Protein AF-A0A0P0XDL2-F1 (afdb_monomer)

pLDDT: mean 81.69, std 14.86, range [25.28, 95.31]

Secondary structure (DSSP, 8-state):
--HHHHHHHHHHHHHHHHH-TTSHHHHHHHHHHHHHHHHS-HHHHHHHHHHHEEEETTEEEEPPSSTTSHHHHHHHHHHTS-TTPPPPHHHHHHHHHHHHSSPPPHHHHHHHHHHHHHHHHTSPPP-

Structure (mmCIF, N/CA/C/O backbone):
data_AF-A0A0P0XDL2-F1
#
_entry.id   AF-A0A0P0XDL2-F1
#
loop_
_atom_site.group_PDB
_atom_site.id
_atom_site.type_symbol
_atom_site.label_atom_id
_atom_site.label_alt_id
_atom_site.label_comp_id
_atom_site.label_asym_id
_atom_site.label_entity_id
_atom_site.label_seq_id
_atom_site.pdbx_PDB_ins_code
_atom_site.Cartn_x
_atom_site.Cartn_y
_atom_site.Cartn_z
_atom_site.occupancy
_atom_site.B_iso_or_equiv
_atom_site.auth_seq_id
_atom_site.auth_comp_id
_atom_site.auth_asym_id
_atom_site.auth_atom_id
_atom_site.pdbx_PDB_model_num
ATOM 1 N N . CYS A 1 1 ? -1.847 5.800 -2.691 1.00 78.38 1 CYS A N 1
ATOM 2 C CA . CYS A 1 1 ? -1.581 6.481 -3.983 1.00 78.38 1 CYS A CA 1
ATOM 3 C C . CYS A 1 1 ? -2.073 5.630 -5.148 1.00 78.38 1 CYS A C 1
ATOM 5 O O . CYS A 1 1 ? -2.010 4.409 -5.040 1.00 78.38 1 CYS A O 1
ATOM 7 N N . SER A 1 2 ? -2.531 6.235 -6.250 1.00 88.94 2 SER A N 1
ATOM 8 C CA . SER A 1 2 ? -2.834 5.495 -7.487 1.00 88.94 2 SER A CA 1
ATOM 9 C C . SER A 1 2 ? -1.559 4.951 -8.140 1.00 88.94 2 SER A C 1
ATOM 11 O O . SER A 1 2 ? -0.455 5.430 -7.865 1.00 88.94 2 SER A O 1
ATOM 13 N N . ILE A 1 3 ? -1.690 3.968 -9.033 1.00 90.00 3 ILE A N 1
ATOM 14 C CA . ILE A 1 3 ? -0.531 3.393 -9.735 1.00 90.00 3 ILE A CA 1
ATOM 15 C C . ILE A 1 3 ? 0.173 4.414 -10.638 1.00 90.00 3 ILE A C 1
ATOM 17 O O . ILE A 1 3 ? 1.397 4.403 -10.746 1.00 90.00 3 ILE A O 1
ATOM 21 N N . GLN A 1 4 ? -0.574 5.339 -11.245 1.00 91.94 4 GLN A N 1
ATOM 22 C CA . GLN A 1 4 ? -0.006 6.400 -12.076 1.00 91.94 4 GLN A CA 1
ATOM 23 C C . GLN A 1 4 ? 0.800 7.386 -11.227 1.00 91.94 4 GLN A C 1
ATOM 25 O O . GLN A 1 4 ? 1.904 7.765 -11.624 1.00 91.94 4 GLN A O 1
ATOM 30 N N . ALA A 1 5 ? 0.286 7.752 -10.046 1.00 91.69 5 ALA A N 1
ATOM 31 C CA . ALA A 1 5 ? 1.013 8.584 -9.093 1.00 91.69 5 ALA A CA 1
ATOM 32 C C . ALA A 1 5 ? 2.298 7.885 -8.633 1.00 91.69 5 ALA A C 1
ATOM 34 O O . ALA A 1 5 ? 3.367 8.472 -8.726 1.00 91.69 5 ALA A O 1
ATOM 35 N N . ILE A 1 6 ? 2.228 6.598 -8.279 1.00 90.19 6 ILE A N 1
ATOM 36 C CA . ILE A 1 6 ? 3.413 5.808 -7.909 1.00 90.19 6 ILE A CA 1
ATOM 37 C C . ILE A 1 6 ? 4.445 5.794 -9.042 1.00 90.19 6 ILE A C 1
ATOM 39 O O . ILE A 1 6 ? 5.628 6.013 -8.800 1.00 90.19 6 ILE A O 1
ATOM 43 N N . ARG A 1 7 ? 4.016 5.589 -10.294 1.00 93.31 7 ARG A N 1
ATOM 44 C CA . ARG A 1 7 ? 4.924 5.606 -11.450 1.00 93.31 7 ARG A CA 1
ATOM 45 C C . ARG A 1 7 ? 5.596 6.966 -11.633 1.00 93.31 7 ARG A C 1
ATOM 47 O O . ARG A 1 7 ? 6.779 7.022 -11.957 1.00 93.31 7 ARG A O 1
ATOM 54 N N . ARG A 1 8 ? 4.859 8.062 -11.443 1.00 94.06 8 ARG A N 1
ATOM 55 C CA . ARG A 1 8 ? 5.411 9.423 -11.481 1.00 94.06 8 ARG A CA 1
ATOM 56 C C . ARG A 1 8 ? 6.423 9.633 -10.355 1.00 94.06 8 ARG A C 1
ATOM 58 O O . ARG A 1 8 ? 7.523 10.108 -10.622 1.00 94.06 8 ARG A O 1
ATOM 65 N N . ASP A 1 9 ? 6.075 9.243 -9.138 1.00 92.88 9 ASP A N 1
ATOM 66 C CA . ASP A 1 9 ? 6.915 9.438 -7.959 1.00 92.88 9 ASP A CA 1
ATOM 67 C C . ASP A 1 9 ? 8.209 8.604 -8.066 1.00 92.88 9 ASP A C 1
ATOM 69 O O . ASP A 1 9 ? 9.282 9.088 -7.718 1.00 92.88 9 ASP A O 1
ATOM 73 N N . LEU A 1 10 ? 8.158 7.404 -8.663 1.00 92.94 10 LEU A N 1
ATOM 74 C CA . LEU A 1 10 ? 9.350 6.609 -8.997 1.00 92.94 10 LEU A CA 1
ATOM 75 C C . LEU A 1 10 ? 10.293 7.336 -9.967 1.00 92.94 10 LEU A C 1
ATOM 77 O O . LEU A 1 10 ? 11.507 7.292 -9.781 1.00 92.94 10 LEU A O 1
ATOM 81 N N . ARG A 1 11 ? 9.768 8.049 -10.973 1.00 95.31 11 ARG A N 1
ATOM 82 C CA . ARG A 1 11 ? 10.607 8.857 -11.883 1.00 95.31 11 ARG A CA 1
ATOM 83 C C . ARG A 1 11 ? 11.260 10.027 -11.163 1.00 95.31 11 ARG A C 1
ATOM 85 O O . ARG A 1 11 ? 12.430 10.312 -11.392 1.00 95.31 11 ARG A O 1
ATOM 92 N N . GLN A 1 12 ? 10.515 10.686 -10.280 1.00 94.88 12 GLN A N 1
ATOM 93 C CA . GLN A 1 12 ? 11.051 11.776 -9.466 1.00 94.88 12 GLN A CA 1
ATOM 94 C C . GLN A 1 12 ? 12.134 11.272 -8.506 1.00 94.88 12 GLN A C 1
ATOM 96 O O . GLN A 1 12 ? 13.177 11.908 -8.378 1.00 94.88 12 GLN A O 1
ATOM 101 N N . LEU A 1 13 ? 11.931 10.104 -7.889 1.00 92.44 13 LEU A N 1
ATOM 102 C CA . LEU A 1 13 ? 12.934 9.432 -7.062 1.00 92.44 13 LEU A CA 1
ATOM 103 C C . LEU A 1 13 ? 14.188 9.084 -7.866 1.00 92.44 13 LEU A C 1
ATOM 105 O O . LEU A 1 13 ? 15.290 9.375 -7.414 1.00 92.44 13 LEU A O 1
ATOM 109 N N . ALA A 1 14 ? 14.030 8.532 -9.071 1.00 92.38 14 ALA A N 1
ATOM 110 C CA . ALA A 1 14 ? 15.153 8.225 -9.950 1.00 92.38 14 ALA A CA 1
ATOM 111 C C . ALA A 1 14 ? 15.997 9.470 -10.265 1.00 92.38 14 ALA A C 1
ATOM 113 O O . ALA A 1 14 ? 17.218 9.440 -10.096 1.00 92.38 14 ALA A O 1
ATOM 114 N N . ALA A 1 15 ? 15.344 10.573 -10.649 1.00 93.44 15 ALA A N 1
ATOM 115 C CA . ALA A 1 15 ? 16.007 11.845 -10.929 1.00 93.44 15 ALA A CA 1
ATOM 116 C C . ALA A 1 15 ? 16.698 12.419 -9.684 1.00 93.44 15 ALA A C 1
ATOM 118 O O . ALA A 1 15 ? 17.855 12.834 -9.752 1.00 93.44 15 ALA A O 1
ATOM 119 N N . LYS A 1 16 ? 16.021 12.378 -8.528 1.00 92.12 16 LYS A N 1
ATOM 120 C CA . LYS A 1 16 ? 16.585 12.815 -7.248 1.00 92.12 16 LYS A CA 1
ATOM 121 C C . LYS A 1 16 ? 17.862 12.040 -6.919 1.00 92.12 16 LYS A C 1
ATOM 123 O O . LYS A 1 16 ? 18.889 12.660 -6.661 1.00 92.12 16 LYS A O 1
ATOM 128 N N . TYR A 1 17 ? 17.817 10.710 -6.977 1.00 90.19 17 TYR A N 1
ATOM 129 C CA . TYR A 1 17 ? 18.972 9.864 -6.671 1.00 90.19 17 TYR A CA 1
ATOM 130 C C . TYR A 1 17 ? 20.120 10.023 -7.673 1.00 90.19 17 TYR A C 1
ATOM 132 O O . TYR A 1 17 ? 21.271 9.971 -7.263 1.00 90.19 17 TYR A O 1
ATOM 140 N N . ALA A 1 18 ? 19.834 10.267 -8.955 1.00 88.44 18 ALA A N 1
ATOM 141 C CA . ALA A 1 18 ? 20.871 10.539 -9.956 1.00 88.44 18 ALA A CA 1
ATOM 142 C C . ALA A 1 18 ? 21.551 11.906 -9.756 1.00 88.44 18 ALA A C 1
ATOM 144 O O . ALA A 1 18 ? 22.724 12.074 -10.080 1.00 88.44 18 ALA A O 1
ATOM 145 N N . SER A 1 19 ? 20.813 12.897 -9.244 1.00 87.56 19 SER A N 1
ATOM 146 C CA . SER A 1 19 ? 21.343 14.247 -9.011 1.00 87.56 19 SER A CA 1
ATOM 147 C C . SER A 1 19 ? 22.231 14.350 -7.769 1.00 87.56 19 SER A C 1
ATOM 149 O O . SER A 1 19 ? 23.065 15.255 -7.676 1.00 87.56 19 SER A O 1
ATOM 151 N N . ASP A 1 20 ? 22.070 13.428 -6.819 1.00 83.12 20 ASP A N 1
ATOM 152 C CA . ASP A 1 20 ? 22.809 13.448 -5.567 1.00 83.12 20 ASP A CA 1
ATOM 153 C C . ASP A 1 20 ? 24.185 12.795 -5.737 1.00 83.12 20 ASP A C 1
ATOM 155 O O . ASP A 1 20 ? 24.365 11.579 -5.662 1.00 83.12 20 ASP A O 1
ATOM 159 N N . ARG A 1 21 ? 25.185 13.645 -5.984 1.00 71.06 21 ARG A N 1
ATOM 160 C CA . ARG A 1 21 ? 26.578 13.230 -6.200 1.00 71.06 21 ARG A CA 1
ATOM 161 C C . ARG A 1 21 ? 27.247 12.667 -4.941 1.00 71.06 21 ARG A C 1
ATOM 163 O O . ARG A 1 21 ? 28.357 12.151 -5.052 1.00 71.06 21 ARG A O 1
ATOM 170 N N . LYS A 1 22 ? 26.639 12.804 -3.755 1.00 73.94 22 LYS A N 1
ATOM 171 C CA . LYS A 1 22 ? 27.313 12.518 -2.479 1.00 73.94 22 LYS A CA 1
ATOM 172 C C . LYS A 1 22 ? 27.340 11.034 -2.110 1.00 73.94 22 LYS A C 1
ATOM 174 O O . LYS A 1 22 ? 28.279 10.618 -1.443 1.00 73.94 22 LYS A O 1
ATOM 179 N N . ASP A 1 23 ? 26.389 10.229 -2.584 1.00 65.94 23 ASP A N 1
ATOM 180 C CA . ASP A 1 23 ? 26.175 8.864 -2.061 1.00 65.94 23 ASP A CA 1
ATOM 181 C C . ASP A 1 23 ? 26.518 7.718 -3.047 1.00 65.94 23 ASP A C 1
ATOM 183 O O . ASP A 1 23 ? 26.070 6.573 -2.896 1.00 65.94 23 ASP A O 1
ATOM 187 N N . GLY A 1 24 ? 27.380 7.987 -4.031 1.00 79.25 24 GLY A N 1
ATOM 188 C CA . GLY A 1 24 ? 28.148 6.956 -4.737 1.00 79.25 24 GLY A CA 1
ATOM 189 C C . GLY A 1 24 ? 27.336 5.834 -5.427 1.00 79.25 24 GLY A C 1
ATOM 190 O O . GLY A 1 24 ? 26.187 6.031 -5.835 1.00 79.25 24 GLY A O 1
ATOM 191 N N . PRO A 1 25 ? 27.923 4.625 -5.580 1.00 86.25 25 PRO A N 1
ATOM 192 C CA . PRO A 1 25 ? 27.316 3.508 -6.317 1.00 86.25 25 PRO A CA 1
ATOM 193 C C . PRO A 1 25 ? 25.938 3.069 -5.802 1.00 86.25 25 PRO A C 1
ATOM 195 O O . PRO A 1 25 ? 25.127 2.546 -6.567 1.00 86.25 25 PRO A O 1
ATOM 198 N N . LYS A 1 26 ? 25.648 3.289 -4.512 1.00 88.44 26 LYS A N 1
ATOM 199 C CA . LYS A 1 26 ? 24.377 2.897 -3.892 1.00 88.44 26 LYS A CA 1
ATOM 200 C C . LYS A 1 26 ? 23.212 3.738 -4.408 1.00 88.44 26 LYS A C 1
ATOM 202 O O . LYS A 1 26 ? 22.182 3.167 -4.769 1.00 88.44 26 LYS A O 1
ATOM 207 N N . LEU A 1 27 ? 23.354 5.067 -4.468 1.00 89.19 27 LEU A N 1
ATOM 208 C CA . LEU A 1 27 ? 22.299 5.904 -5.049 1.00 89.19 27 LEU A CA 1
ATOM 209 C C . LEU A 1 27 ? 22.163 5.683 -6.548 1.00 89.19 27 LEU A C 1
ATOM 211 O O . LEU A 1 27 ? 21.037 5.679 -7.040 1.00 89.19 27 LEU A O 1
ATOM 215 N N . GLN A 1 28 ? 23.259 5.402 -7.256 1.00 90.44 28 GLN A N 1
ATOM 216 C CA . GLN A 1 28 ? 23.167 5.026 -8.664 1.00 90.44 28 GLN A CA 1
ATOM 217 C C . GLN A 1 28 ? 22.341 3.744 -8.849 1.00 90.44 28 GLN A C 1
ATOM 219 O O . GLN A 1 28 ? 21.458 3.696 -9.704 1.00 90.44 28 GLN A O 1
ATOM 224 N N . ALA A 1 29 ? 22.561 2.723 -8.015 1.00 91.06 29 ALA A N 1
ATOM 225 C CA . ALA A 1 29 ? 21.769 1.495 -8.047 1.00 91.06 29 ALA A CA 1
ATOM 226 C C . ALA A 1 29 ? 20.283 1.753 -7.734 1.00 91.06 29 ALA A C 1
ATOM 228 O O . ALA A 1 29 ? 19.411 1.224 -8.423 1.00 91.06 29 ALA A O 1
ATOM 229 N N . LEU A 1 30 ? 19.983 2.604 -6.745 1.00 91.50 30 LEU A N 1
ATOM 230 C CA . LEU A 1 30 ? 18.607 2.999 -6.416 1.00 91.50 30 LEU A CA 1
ATOM 231 C C . LEU A 1 30 ? 17.946 3.812 -7.536 1.00 91.50 30 LEU A C 1
ATOM 233 O O . LEU A 1 30 ? 16.774 3.587 -7.841 1.00 91.50 30 LEU A O 1
ATOM 237 N N . SER A 1 31 ? 18.688 4.714 -8.180 1.00 91.75 31 SER A N 1
ATOM 238 C CA . SER A 1 31 ? 18.221 5.477 -9.340 1.00 91.75 31 SER A CA 1
ATOM 239 C C . SER A 1 31 ? 17.882 4.553 -10.511 1.00 91.75 31 SER A C 1
ATOM 241 O O . SER A 1 31 ? 16.790 4.644 -11.082 1.00 91.75 31 SER A O 1
ATOM 243 N N . ASN A 1 32 ? 18.765 3.597 -10.814 1.00 92.62 32 ASN A N 1
ATOM 244 C CA . ASN A 1 32 ? 18.550 2.604 -11.864 1.00 92.62 32 ASN A CA 1
ATOM 245 C C . ASN A 1 32 ? 17.329 1.726 -11.554 1.00 92.62 32 ASN A C 1
ATOM 247 O O . ASN A 1 32 ? 16.473 1.529 -12.415 1.00 92.62 32 ASN A O 1
ATOM 251 N N . ALA A 1 33 ? 17.201 1.248 -10.313 1.00 91.81 33 ALA A N 1
ATOM 252 C CA . ALA A 1 33 ? 16.051 0.455 -9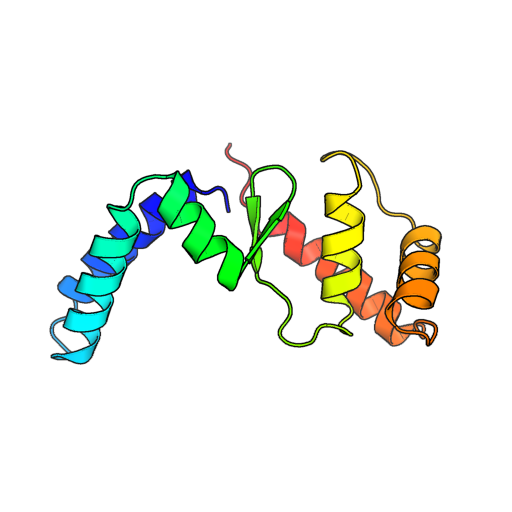.886 1.00 91.81 33 ALA A CA 1
ATOM 253 C C . ALA A 1 33 ? 14.734 1.237 -10.026 1.00 91.81 33 ALA A C 1
ATOM 255 O O . ALA A 1 33 ? 13.772 0.725 -10.596 1.00 91.81 33 ALA A O 1
ATOM 256 N N . ALA A 1 34 ? 14.696 2.494 -9.574 1.00 91.50 34 ALA A N 1
ATOM 257 C CA . ALA A 1 34 ? 13.516 3.347 -9.701 1.00 91.50 34 ALA A CA 1
ATOM 258 C C . ALA A 1 34 ? 13.158 3.631 -11.173 1.00 91.50 34 ALA A C 1
ATOM 260 O O . ALA A 1 34 ? 11.983 3.557 -11.540 1.00 91.50 34 ALA A O 1
ATOM 261 N N . THR A 1 35 ? 14.159 3.875 -12.025 1.00 93.12 35 THR A N 1
ATOM 262 C CA . THR A 1 35 ? 13.988 4.071 -13.477 1.00 93.12 35 THR A CA 1
ATOM 263 C C . THR A 1 35 ? 13.390 2.836 -14.145 1.00 93.12 35 THR A C 1
ATOM 265 O O . THR A 1 35 ? 12.416 2.946 -14.897 1.00 93.12 35 THR A O 1
ATOM 268 N N . ASN A 1 36 ? 13.927 1.655 -13.833 1.00 92.94 36 ASN A N 1
ATOM 269 C CA . ASN A 1 36 ? 13.452 0.387 -14.380 1.00 92.94 36 ASN A CA 1
ATOM 270 C C . ASN A 1 36 ? 12.004 0.119 -13.957 1.00 92.94 36 ASN A C 1
ATOM 272 O O . ASN A 1 36 ? 11.143 -0.092 -14.811 1.00 92.94 36 ASN A O 1
ATOM 276 N N . CYS A 1 37 ? 11.701 0.240 -12.661 1.00 90.88 37 CYS A N 1
ATOM 277 C CA . CYS A 1 37 ? 10.345 0.072 -12.139 1.00 90.88 37 CYS A CA 1
ATOM 278 C C . CYS A 1 37 ? 9.345 1.048 -12.780 1.00 90.88 37 CYS A C 1
ATOM 280 O O . CYS A 1 37 ? 8.225 0.664 -13.110 1.00 90.88 37 CYS A O 1
ATOM 282 N N . ALA A 1 38 ? 9.736 2.309 -12.998 1.00 92.12 38 ALA A N 1
ATOM 283 C CA . ALA A 1 38 ? 8.877 3.308 -13.634 1.00 92.12 38 ALA A CA 1
ATOM 284 C C . ALA A 1 38 ? 8.618 3.056 -15.133 1.00 92.12 38 ALA A C 1
ATOM 286 O O . ALA A 1 38 ? 7.698 3.655 -15.707 1.00 92.12 38 ALA A O 1
ATOM 287 N N . SER A 1 39 ? 9.435 2.206 -15.757 1.00 93.81 39 SER A N 1
ATOM 288 C CA . SER A 1 39 ? 9.384 1.871 -17.184 1.00 93.81 39 SER A CA 1
ATOM 289 C C . SER A 1 39 ? 8.692 0.536 -17.458 1.00 93.81 39 SER A C 1
ATOM 291 O O . SER A 1 39 ? 8.415 0.224 -18.613 1.00 93.81 39 SER A O 1
ATOM 293 N N . PHE A 1 40 ? 8.371 -0.237 -16.416 1.00 91.62 40 PHE A N 1
ATOM 294 C CA . PHE A 1 40 ? 7.644 -1.492 -16.568 1.00 91.62 40 PHE A CA 1
ATOM 295 C C . PHE A 1 40 ? 6.266 -1.293 -17.219 1.00 91.62 40 PHE A C 1
ATOM 297 O O . PHE A 1 40 ? 5.599 -0.272 -16.983 1.00 91.62 40 PHE A O 1
ATOM 304 N N . PRO A 1 41 ? 5.791 -2.298 -17.983 1.00 95.19 41 PRO A N 1
ATOM 305 C CA . PRO A 1 41 ? 4.384 -2.403 -18.334 1.00 95.19 41 PRO A CA 1
ATOM 306 C C . PRO A 1 41 ? 3.513 -2.304 -17.078 1.00 95.19 41 PRO A C 1
ATOM 308 O O . PRO A 1 41 ? 3.880 -2.795 -16.008 1.00 95.19 41 PRO A O 1
ATOM 311 N N . LEU A 1 42 ? 2.335 -1.685 -17.203 1.00 91.44 42 LEU A N 1
ATOM 312 C CA . LEU A 1 42 ? 1.467 -1.408 -16.052 1.00 91.44 42 LEU A CA 1
ATOM 313 C C . LEU A 1 42 ? 1.134 -2.678 -15.253 1.00 91.44 42 LEU A C 1
ATOM 315 O O . LEU A 1 42 ? 1.127 -2.653 -14.024 1.00 91.44 42 LEU A O 1
ATOM 319 N N . VAL A 1 43 ? 0.922 -3.790 -15.960 1.00 93.38 43 VAL A N 1
ATOM 320 C CA . VAL A 1 43 ? 0.644 -5.109 -15.378 1.00 93.38 43 VAL A CA 1
ATOM 321 C C . VAL A 1 43 ? 1.799 -5.597 -14.498 1.00 93.38 43 VAL A C 1
ATOM 323 O O . VAL A 1 43 ? 1.563 -6.097 -13.399 1.00 93.38 43 VAL A O 1
ATOM 326 N N . ASP A 1 44 ? 3.047 -5.428 -14.928 1.00 93.69 44 ASP A N 1
ATOM 327 C CA . ASP A 1 44 ? 4.212 -5.918 -14.184 1.00 93.69 44 ASP A CA 1
ATOM 328 C C . ASP A 1 44 ? 4.589 -4.996 -13.023 1.00 93.69 44 ASP A C 1
ATOM 330 O O . ASP A 1 44 ? 4.982 -5.467 -11.949 1.00 93.69 44 ASP A O 1
ATOM 334 N N . LEU A 1 45 ? 4.362 -3.688 -13.182 1.00 91.75 45 LEU A N 1
ATOM 335 C CA . LEU A 1 45 ? 4.432 -2.747 -12.069 1.00 91.75 45 LEU A CA 1
ATOM 336 C C . LEU A 1 45 ? 3.399 -3.108 -10.994 1.00 91.75 45 LEU A C 1
ATOM 338 O O . LEU A 1 45 ? 3.736 -3.175 -9.816 1.00 91.75 45 LEU A O 1
ATOM 342 N N . GLN A 1 46 ? 2.161 -3.412 -11.388 1.00 92.75 46 GLN A N 1
ATOM 343 C CA . GLN A 1 46 ? 1.117 -3.855 -10.465 1.00 92.75 46 GLN A CA 1
ATOM 344 C C . GLN A 1 46 ? 1.486 -5.161 -9.754 1.00 92.75 46 GLN A C 1
ATOM 346 O O . GLN A 1 46 ? 1.323 -5.250 -8.538 1.00 92.75 46 GLN A O 1
ATOM 351 N N . LYS A 1 47 ? 2.034 -6.158 -10.462 1.00 92.56 47 LYS A N 1
ATOM 352 C CA . LYS A 1 47 ? 2.535 -7.394 -9.830 1.00 92.56 47 LYS A CA 1
ATOM 353 C C . LYS A 1 47 ? 3.603 -7.098 -8.779 1.00 92.56 47 LYS A C 1
ATOM 355 O O . LYS A 1 47 ? 3.534 -7.642 -7.681 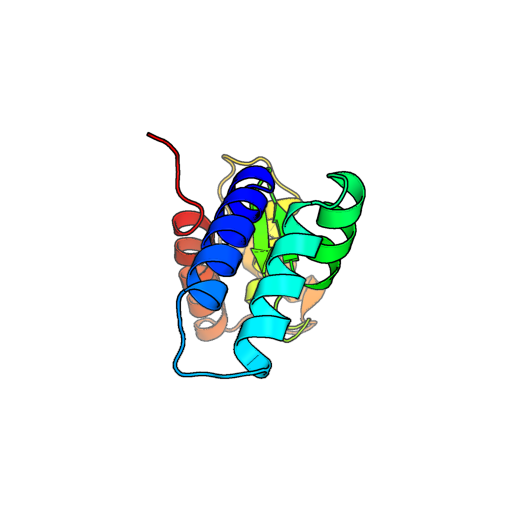1.00 92.56 47 LYS A O 1
ATOM 360 N N . SER A 1 48 ? 4.552 -6.221 -9.097 1.00 90.62 48 SER A N 1
ATOM 361 C CA . SER A 1 48 ? 5.612 -5.810 -8.169 1.00 90.62 48 SER A CA 1
ATOM 362 C C . SER A 1 48 ? 5.038 -5.082 -6.950 1.00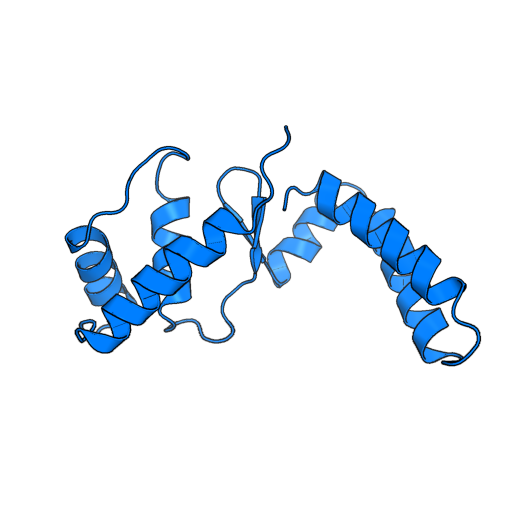 90.62 48 SER A C 1
ATOM 364 O O . SER A 1 48 ? 5.356 -5.420 -5.812 1.00 90.62 48 SER A O 1
ATOM 366 N N . LEU A 1 49 ? 4.115 -4.140 -7.163 1.00 90.75 49 LEU A N 1
ATOM 367 C CA . LEU A 1 49 ? 3.443 -3.418 -6.081 1.00 90.75 49 LEU A CA 1
ATOM 368 C C . LEU A 1 49 ? 2.630 -4.349 -5.183 1.00 90.75 49 LEU A C 1
ATOM 370 O O . LEU A 1 49 ? 2.677 -4.203 -3.965 1.00 90.75 49 LEU A O 1
ATOM 374 N N . ASN A 1 50 ? 1.958 -5.350 -5.752 1.00 92.31 50 ASN A N 1
ATOM 375 C CA . ASN A 1 50 ? 1.188 -6.342 -5.004 1.00 92.31 50 ASN A CA 1
ATOM 376 C C . ASN A 1 50 ? 2.041 -7.196 -4.059 1.00 92.31 50 ASN A C 1
ATOM 378 O O . ASN A 1 50 ? 1.484 -7.888 -3.206 1.00 92.31 50 ASN A O 1
ATOM 382 N N . GLN A 1 51 ? 3.372 -7.169 -4.163 1.00 90.44 51 GLN A N 1
ATOM 383 C CA . GLN A 1 51 ? 4.249 -7.823 -3.191 1.00 90.44 51 GLN A CA 1
ATOM 384 C C . GLN A 1 51 ? 4.275 -7.058 -1.864 1.00 90.44 51 GLN A C 1
ATOM 386 O O . GLN A 1 51 ? 4.230 -7.684 -0.806 1.00 90.44 51 GLN A O 1
ATOM 391 N N . VAL A 1 52 ? 4.236 -5.724 -1.911 1.00 89.00 52 VAL A N 1
ATOM 392 C CA . VAL A 1 52 ? 4.458 -4.833 -0.755 1.00 89.00 52 VAL A CA 1
ATOM 393 C C . VAL A 1 52 ? 3.240 -3.992 -0.366 1.00 89.00 52 VAL A C 1
ATOM 395 O O . VAL A 1 52 ? 3.186 -3.443 0.732 1.00 89.00 52 VAL A O 1
ATOM 398 N N . ALA A 1 53 ? 2.241 -3.900 -1.236 1.00 91.31 53 ALA A N 1
ATOM 399 C CA . ALA A 1 53 ? 1.020 -3.132 -1.048 1.00 91.31 53 ALA A CA 1
ATOM 400 C C . ALA A 1 53 ? -0.202 -3.919 -1.542 1.00 91.31 53 ALA A C 1
ATOM 402 O O . ALA A 1 53 ? -0.076 -4.944 -2.210 1.00 91.31 53 ALA A O 1
ATOM 403 N N . VAL A 1 54 ? -1.391 -3.456 -1.172 1.00 89.88 54 VAL A N 1
ATOM 404 C CA . VAL A 1 54 ? -2.682 -4.024 -1.566 1.00 89.88 54 VAL A CA 1
ATOM 405 C C . VAL A 1 54 ? -3.490 -2.937 -2.272 1.00 89.88 54 VAL A C 1
ATOM 407 O O . VAL A 1 54 ? -3.545 -1.815 -1.759 1.00 89.88 54 VAL A O 1
ATOM 410 N N . PRO A 1 55 ? -4.112 -3.232 -3.425 1.00 90.06 55 PRO A N 1
ATOM 411 C CA . PRO A 1 55 ? -5.040 -2.310 -4.057 1.00 90.06 55 PRO A CA 1
ATOM 412 C C . PRO A 1 55 ? -6.351 -2.246 -3.260 1.00 90.06 55 PRO A C 1
ATOM 414 O O . PRO A 1 55 ? -6.967 -3.272 -2.972 1.00 90.06 55 PRO A O 1
ATOM 417 N N . VAL A 1 56 ? -6.776 -1.032 -2.928 1.00 88.44 56 VAL A N 1
ATOM 418 C CA . VAL A 1 56 ? -8.023 -0.696 -2.234 1.00 88.44 56 VAL A CA 1
ATOM 419 C C . VAL A 1 56 ? -8.612 0.513 -2.964 1.00 88.44 56 VAL A C 1
ATOM 421 O O . VAL A 1 56 ? -7.957 1.544 -3.037 1.00 88.44 56 VAL A O 1
ATOM 424 N N . HIS A 1 57 ? -9.786 0.375 -3.584 1.00 87.75 57 HIS A N 1
ATOM 425 C CA . HIS A 1 57 ? -10.487 1.454 -4.316 1.00 87.75 57 HIS A CA 1
ATOM 426 C C . HIS A 1 57 ? -9.597 2.294 -5.257 1.00 87.75 57 HIS A C 1
ATOM 428 O O . HIS A 1 57 ? -9.589 3.520 -5.216 1.00 87.75 57 HIS A O 1
ATOM 434 N N . GLY A 1 58 ? -8.789 1.634 -6.092 1.00 86.12 58 GLY A N 1
ATOM 435 C CA . GLY A 1 58 ? -7.917 2.316 -7.061 1.00 86.12 58 GLY A CA 1
ATOM 436 C C . GLY A 1 58 ? -6.618 2.890 -6.481 1.00 86.12 58 GLY A C 1
ATOM 437 O O . GLY A 1 58 ? -5.810 3.459 -7.220 1.00 86.12 58 GLY A O 1
ATOM 438 N N . VAL A 1 59 ? -6.363 2.703 -5.184 1.00 87.25 59 VAL A N 1
ATOM 439 C CA . VAL A 1 59 ? -5.148 3.169 -4.512 1.00 87.25 59 VAL A CA 1
ATOM 440 C C . VAL A 1 59 ? -4.395 2.007 -3.875 1.00 87.25 59 VAL A C 1
ATOM 442 O O . VAL A 1 59 ? -4.983 1.026 -3.443 1.00 87.25 59 VAL A O 1
ATOM 445 N N . TYR A 1 60 ? -3.070 2.095 -3.811 1.00 88.81 60 TYR A N 1
ATOM 446 C CA . TYR A 1 60 ? -2.241 1.095 -3.140 1.00 88.81 60 TYR A CA 1
ATOM 447 C C . TYR A 1 60 ? -1.981 1.507 -1.695 1.00 88.81 60 TYR A C 1
ATOM 449 O O . TYR A 1 60 ? -1.499 2.615 -1.433 1.00 88.81 60 TYR A O 1
ATOM 457 N N . VAL A 1 61 ? -2.274 0.587 -0.778 1.00 86.56 61 VAL A N 1
ATOM 458 C CA . VAL A 1 61 ? -2.035 0.702 0.663 1.00 86.56 61 VAL A CA 1
ATOM 459 C C . VAL A 1 61 ? -0.941 -0.283 1.055 1.00 86.56 61 VAL A C 1
ATOM 461 O O . VAL A 1 61 ? -1.024 -1.463 0.726 1.00 86.56 61 VAL A O 1
ATOM 464 N N . ALA A 1 62 ? 0.095 0.184 1.752 1.00 86.50 62 ALA A N 1
ATOM 465 C CA . ALA A 1 62 ? 1.193 -0.675 2.190 1.00 86.50 62 ALA A CA 1
ATOM 466 C C . ALA A 1 62 ? 0.680 -1.853 3.032 1.00 86.50 62 ALA A C 1
ATOM 468 O O . ALA A 1 62 ? -0.138 -1.672 3.941 1.00 86.50 62 ALA A O 1
ATOM 469 N N . LYS A 1 63 ? 1.195 -3.052 2.748 1.00 87.31 63 LYS A N 1
ATOM 470 C CA . LYS A 1 63 ? 0.881 -4.244 3.531 1.00 87.31 63 LYS A CA 1
ATOM 471 C C . LYS A 1 63 ? 1.335 -4.061 4.980 1.00 87.31 63 LYS A C 1
ATOM 473 O O . LYS A 1 63 ? 2.346 -3.403 5.244 1.00 87.31 63 LYS A O 1
ATOM 478 N N . PRO A 1 64 ? 0.612 -4.650 5.938 1.00 82.62 64 PRO A N 1
ATOM 479 C CA . PRO A 1 64 ? 1.073 -4.679 7.310 1.00 82.62 64 PRO A CA 1
ATOM 480 C C . PRO A 1 64 ? 2.311 -5.567 7.445 1.00 82.62 64 PRO A C 1
ATOM 482 O O . PRO A 1 64 ? 2.397 -6.621 6.822 1.00 82.62 64 PRO A O 1
ATOM 485 N N . ALA A 1 65 ? 3.232 -5.184 8.331 1.00 80.19 65 ALA A N 1
ATOM 486 C CA . ALA A 1 65 ? 4.408 -5.999 8.639 1.00 80.19 65 ALA A CA 1
ATOM 487 C C . ALA A 1 65 ? 4.043 -7.345 9.295 1.00 80.19 65 ALA A C 1
ATOM 489 O O . ALA A 1 65 ? 4.784 -8.315 9.179 1.00 80.19 65 ALA A O 1
ATOM 490 N N . LYS A 1 66 ? 2.902 -7.405 9.999 1.00 81.62 66 LYS A N 1
ATOM 491 C CA . LYS A 1 66 ? 2.395 -8.615 10.657 1.00 81.62 66 LYS A CA 1
ATOM 492 C C . LYS A 1 66 ? 0.968 -8.914 10.181 1.00 81.62 66 LYS A C 1
ATOM 494 O O . LYS A 1 66 ? 0.135 -8.003 10.226 1.00 81.62 66 LYS A O 1
ATOM 499 N N . PRO A 1 67 ? 0.648 -10.164 9.796 1.00 75.31 67 PRO A N 1
ATOM 500 C CA . PRO A 1 67 ? -0.693 -10.530 9.330 1.00 75.31 67 PRO A CA 1
ATOM 501 C C . PRO A 1 67 ? -1.764 -10.318 10.409 1.00 75.31 67 PRO A C 1
ATOM 503 O O . PRO A 1 67 ? -2.873 -9.891 10.105 1.00 75.31 67 PRO A O 1
ATOM 506 N N . ASN A 1 68 ? -1.407 -10.502 11.680 1.00 76.25 68 ASN A N 1
ATOM 507 C CA . ASN A 1 68 ? -2.317 -10.337 12.818 1.00 76.25 68 ASN A CA 1
ATOM 508 C C . ASN A 1 68 ? -2.306 -8.908 13.380 1.00 76.25 68 ASN A C 1
ATOM 510 O O . ASN A 1 68 ? -2.420 -8.712 14.587 1.00 76.25 68 ASN A O 1
ATOM 514 N N . SER A 1 69 ? -2.084 -7.904 12.531 1.00 80.25 69 SER A N 1
ATOM 515 C CA . SER A 1 69 ? -2.099 -6.508 12.969 1.00 80.25 69 SER A CA 1
ATOM 516 C C . SER A 1 69 ? -3.482 -5.868 12.791 1.00 80.25 69 SER A C 1
ATOM 518 O O . SER A 1 69 ? -4.175 -6.178 11.818 1.00 80.25 69 SER A O 1
ATOM 520 N N . PRO A 1 70 ? -3.837 -4.907 13.664 1.00 75.75 70 PRO A N 1
ATOM 521 C CA . PRO A 1 70 ? -4.921 -3.941 13.474 1.00 75.75 70 PRO A CA 1
ATOM 522 C C . PRO A 1 70 ? -5.114 -3.460 12.030 1.00 75.75 70 PRO A C 1
ATOM 524 O O . PRO A 1 70 ? -6.213 -3.506 11.479 1.00 75.75 70 PRO A O 1
ATOM 527 N N . ARG A 1 71 ? -4.018 -3.073 11.375 1.00 81.50 71 ARG A N 1
ATOM 528 C CA . ARG A 1 71 ? -4.018 -2.577 9.999 1.00 81.50 71 ARG A CA 1
ATOM 529 C C . ARG A 1 71 ? -4.557 -3.584 8.983 1.00 8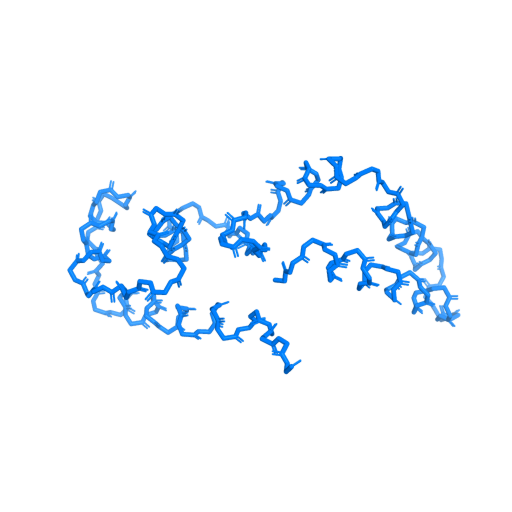1.50 71 ARG A C 1
ATOM 531 O O . ARG A 1 71 ? -5.189 -3.185 8.009 1.00 81.50 71 ARG A O 1
ATOM 538 N N . ASN A 1 72 ? -4.314 -4.879 9.192 1.00 85.19 72 ASN A N 1
ATOM 539 C CA . ASN A 1 72 ? -4.785 -5.916 8.275 1.00 85.19 72 ASN 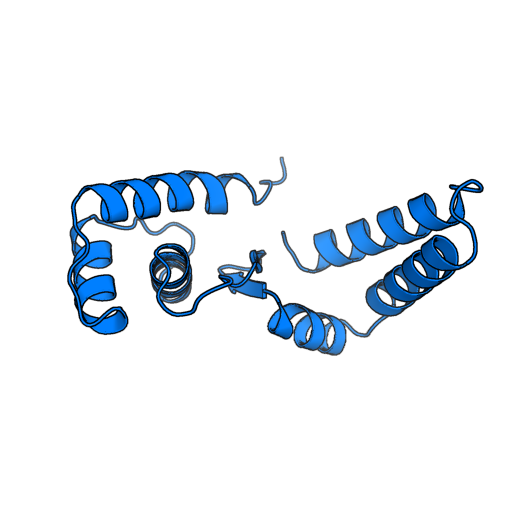A CA 1
ATOM 540 C C . ASN A 1 72 ? -6.317 -6.027 8.280 1.00 85.19 72 ASN A C 1
ATOM 542 O O . ASN A 1 72 ? -6.920 -6.201 7.224 1.00 85.19 72 ASN A O 1
ATOM 546 N N . ILE A 1 73 ? -6.939 -5.867 9.456 1.00 85.88 73 ILE A N 1
ATOM 547 C CA . ILE A 1 73 ? -8.401 -5.846 9.606 1.00 85.88 73 ILE A CA 1
ATOM 548 C C . ILE A 1 73 ? -8.995 -4.705 8.782 1.00 85.88 73 ILE A C 1
ATOM 550 O O . ILE A 1 73 ? -9.930 -4.926 8.020 1.00 85.88 73 ILE A O 1
ATOM 554 N N . LEU A 1 74 ? -8.411 -3.507 8.873 1.00 84.44 74 LEU A N 1
ATOM 555 C CA . LEU A 1 74 ? -8.872 -2.354 8.099 1.00 84.44 74 LEU A CA 1
ATOM 556 C C . LEU A 1 74 ? -8.745 -2.586 6.603 1.00 84.44 74 LEU A C 1
ATOM 558 O O . LEU A 1 74 ? -9.708 -2.387 5.877 1.00 84.44 74 LEU A O 1
ATOM 562 N N . ILE A 1 75 ? -7.567 -3.013 6.140 1.00 87.06 75 ILE A N 1
ATOM 563 C CA . ILE A 1 75 ? -7.332 -3.234 4.709 1.00 87.06 75 ILE A CA 1
ATOM 564 C C . ILE A 1 75 ? -8.352 -4.228 4.156 1.00 87.06 75 ILE A C 1
ATOM 566 O O . ILE A 1 75 ? -8.891 -3.993 3.078 1.00 87.06 75 ILE A O 1
ATOM 570 N N . LYS A 1 76 ? -8.643 -5.304 4.897 1.00 88.06 76 LYS A N 1
ATOM 571 C CA . LYS A 1 76 ? -9.672 -6.267 4.508 1.00 88.06 76 LYS A CA 1
ATOM 572 C C . LYS A 1 76 ? -11.060 -5.627 4.458 1.00 88.06 76 LYS A C 1
ATOM 574 O O . LYS A 1 76 ? -11.705 -5.679 3.420 1.00 88.06 76 LYS A O 1
ATOM 579 N N . LEU A 1 77 ? -11.483 -4.993 5.549 1.00 88.88 77 LEU A N 1
ATOM 580 C CA . LEU A 1 77 ? -12.808 -4.385 5.655 1.00 88.88 77 LEU A CA 1
ATOM 581 C C . LEU A 1 77 ? -13.074 -3.337 4.575 1.00 88.88 77 LEU A C 1
ATOM 583 O O . LEU A 1 77 ? -14.151 -3.326 3.996 1.00 88.88 77 LEU A O 1
ATOM 587 N N . PHE A 1 78 ? -12.103 -2.470 4.291 1.00 87.31 78 PHE A N 1
ATOM 588 C CA . PHE A 1 78 ? -12.248 -1.487 3.224 1.00 87.31 78 PHE A CA 1
ATOM 589 C C . PHE A 1 78 ?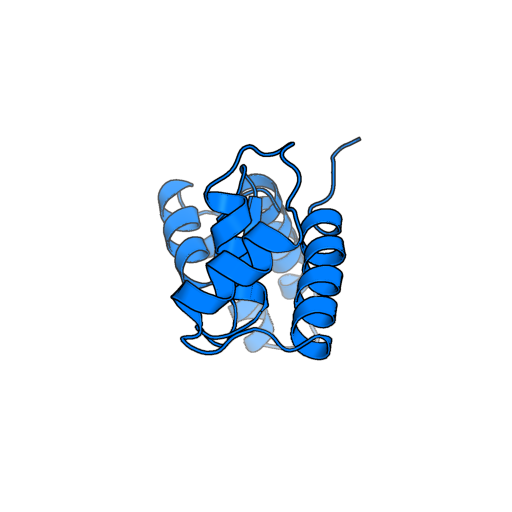 -12.293 -2.157 1.855 1.00 87.31 78 PHE A C 1
ATOM 591 O O . PHE A 1 78 ? -13.161 -1.844 1.056 1.00 87.31 78 PHE A O 1
ATOM 598 N N . ARG A 1 79 ? -11.422 -3.136 1.591 1.00 88.12 79 ARG A N 1
ATOM 599 C CA . ARG A 1 79 ? -11.414 -3.844 0.305 1.00 88.12 79 ARG A CA 1
ATOM 600 C C . ARG A 1 79 ? -12.749 -4.521 -0.020 1.00 88.12 79 ARG A C 1
ATOM 602 O O . ARG A 1 79 ? -13.101 -4.581 -1.194 1.00 88.12 79 ARG A O 1
ATOM 609 N N . ASP A 1 80 ? -13.447 -5.014 0.997 1.00 88.31 80 ASP A N 1
ATOM 610 C CA . ASP A 1 80 ? -14.714 -5.733 0.851 1.00 88.31 80 ASP A CA 1
ATOM 611 C C . ASP A 1 80 ? -15.935 -4.794 0.743 1.00 88.31 80 ASP A C 1
ATOM 613 O O . ASP A 1 80 ? -17.058 -5.270 0.579 1.00 88.31 80 ASP A O 1
ATOM 617 N N . LYS A 1 81 ? -15.743 -3.470 0.828 1.00 86.19 81 LYS A N 1
ATOM 618 C CA . LYS A 1 81 ? -16.821 -2.476 0.770 1.00 86.19 81 LYS A CA 1
ATOM 619 C C . LYS A 1 81 ? -16.716 -1.530 -0.429 1.00 86.19 81 LYS A C 1
ATOM 621 O O . LYS A 1 81 ? -15.762 -1.571 -1.197 1.00 86.19 81 LYS A O 1
ATOM 626 N N . ASP A 1 82 ? -17.702 -0.648 -0.574 1.00 84.00 82 ASP A N 1
ATOM 627 C CA . ASP A 1 82 ? -17.654 0.454 -1.533 1.00 84.00 82 ASP A CA 1
ATOM 628 C C . ASP A 1 82 ? -16.744 1.601 -1.049 1.00 84.00 82 ASP A C 1
ATOM 630 O O . ASP A 1 82 ? -16.633 1.818 0.164 1.00 84.00 82 ASP A O 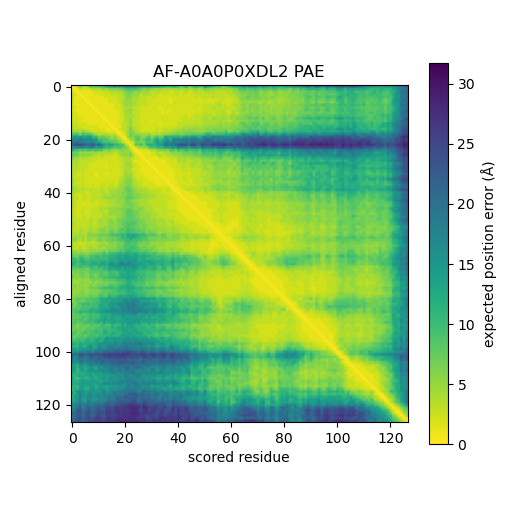1
ATOM 634 N N . PRO A 1 83 ? -16.132 2.382 -1.963 1.00 79.00 83 PRO A N 1
ATOM 635 C CA . PRO A 1 83 ? -15.193 3.455 -1.614 1.00 79.00 83 PRO A CA 1
ATOM 636 C C . PRO A 1 83 ? -15.737 4.502 -0.630 1.00 79.00 83 PRO A C 1
ATOM 638 O O . PRO A 1 83 ? -14.990 4.982 0.220 1.00 79.00 83 PRO A O 1
ATOM 641 N N . ASP A 1 84 ? -17.032 4.821 -0.722 1.00 78.31 84 ASP A N 1
ATOM 642 C CA . ASP A 1 84 ? -17.703 5.842 0.100 1.00 78.31 84 ASP A CA 1
ATOM 643 C C . ASP A 1 84 ? -18.429 5.256 1.322 1.00 78.31 84 ASP A C 1
ATOM 645 O O . ASP A 1 84 ? -19.146 5.947 2.055 1.00 78.31 84 ASP A O 1
ATOM 649 N N . SER A 1 85 ? -18.266 3.956 1.551 1.00 78.00 85 SER A N 1
ATOM 650 C CA . SER A 1 85 ? -18.888 3.278 2.676 1.00 78.00 85 SER A CA 1
ATOM 651 C C . SER A 1 85 ? -18.236 3.671 4.005 1.00 78.00 85 SER A C 1
ATOM 653 O O . SER A 1 85 ? -17.036 3.937 4.116 1.00 78.00 85 SER A O 1
ATOM 655 N N . LYS A 1 86 ? -19.041 3.673 5.070 1.00 79.56 86 LYS A N 1
ATOM 656 C CA . LYS A 1 86 ? -18.549 3.873 6.437 1.00 79.56 86 LYS A CA 1
ATOM 657 C C . LYS A 1 86 ? -18.253 2.527 7.088 1.00 79.56 86 LYS A C 1
ATOM 659 O O . LYS A 1 86 ? -19.008 1.569 6.911 1.00 79.56 86 LYS A O 1
ATOM 664 N N . LEU A 1 87 ? -17.186 2.475 7.885 1.00 82.56 87 LEU A N 1
ATOM 665 C CA . LEU A 1 87 ? -16.926 1.367 8.803 1.00 82.56 87 LEU A CA 1
ATOM 666 C C . LEU A 1 87 ? -17.530 1.661 10.169 1.00 82.56 87 LEU A C 1
ATOM 668 O O . LEU A 1 87 ? -17.278 2.707 10.768 1.00 82.56 87 LEU A O 1
ATOM 672 N N . THR A 1 88 ? -18.313 0.713 10.663 1.00 84.38 88 THR A N 1
ATOM 673 C CA . THR A 1 88 ? -18.877 0.757 12.007 1.00 84.38 88 THR A CA 1
ATOM 674 C C . THR A 1 88 ? -17.946 0.070 13.003 1.00 84.38 88 THR A C 1
ATOM 676 O O . THR A 1 88 ? -17.133 -0.790 12.654 1.00 84.38 88 THR A O 1
ATOM 679 N N . LYS A 1 89 ? -18.092 0.424 14.285 1.00 84.12 89 LYS A N 1
ATOM 680 C CA . LYS A 1 89 ? -17.371 -0.237 15.380 1.00 84.12 89 LYS A CA 1
ATOM 681 C C . LYS A 1 89 ? -17.614 -1.749 15.388 1.00 84.12 89 LYS A C 1
ATOM 683 O O . LYS A 1 89 ? -16.666 -2.504 15.577 1.00 84.12 89 LYS A O 1
ATOM 688 N N . GLN A 1 90 ? -18.858 -2.174 15.170 1.00 86.31 90 GLN A N 1
ATOM 689 C CA . GLN A 1 90 ? -19.233 -3.585 15.236 1.00 86.31 90 GLN A CA 1
ATOM 690 C C . GLN A 1 90 ? -18.538 -4.406 14.147 1.00 86.31 90 GLN A C 1
ATOM 692 O O . GLN A 1 90 ? -17.935 -5.424 14.454 1.00 86.31 90 GLN A O 1
ATOM 697 N N . GLU A 1 91 ? -18.494 -3.909 12.910 1.00 87.62 91 GLU A N 1
ATOM 698 C CA . GLU A 1 91 ? -17.804 -4.595 11.808 1.00 87.62 91 GLU A CA 1
ATOM 699 C C . GLU A 1 91 ? -16.305 -4.775 12.074 1.00 87.62 91 GLU A C 1
ATOM 701 O O . GLU A 1 91 ? -15.725 -5.809 11.741 1.00 87.62 91 GLU A O 1
ATOM 706 N N . ILE A 1 92 ? -15.670 -3.782 12.707 1.00 84.94 92 ILE A N 1
ATOM 707 C CA . ILE A 1 92 ? -14.268 -3.877 13.125 1.00 84.94 92 ILE A CA 1
ATOM 708 C C . ILE A 1 92 ? -14.094 -4.990 14.162 1.00 84.94 92 ILE A C 1
ATOM 710 O O . ILE A 1 92 ? -13.175 -5.803 14.034 1.00 84.94 92 ILE A O 1
ATOM 714 N N . LEU A 1 93 ? -14.967 -5.040 15.171 1.00 86.44 93 LEU A N 1
ATOM 715 C CA . LEU A 1 93 ? -14.923 -6.058 16.222 1.00 86.44 93 LEU A CA 1
ATOM 716 C C . LEU A 1 93 ? -15.184 -7.462 15.664 1.00 86.44 93 LEU A C 1
ATOM 718 O O . LEU A 1 93 ? -14.418 -8.376 15.968 1.00 86.44 93 LEU A O 1
ATOM 722 N N . ASP A 1 94 ? -16.184 -7.618 14.800 1.00 88.25 94 ASP A N 1
ATOM 723 C CA . ASP A 1 94 ? -16.545 -8.898 14.185 1.00 88.25 94 ASP A CA 1
ATOM 724 C C . ASP A 1 94 ? -15.430 -9.405 13.267 1.00 88.25 94 ASP A C 1
ATOM 726 O O . ASP A 1 94 ? -15.005 -10.563 13.343 1.00 88.25 94 ASP A O 1
ATOM 730 N N . CYS A 1 95 ? -14.880 -8.529 12.420 1.00 86.44 95 CYS A N 1
ATOM 731 C CA . CYS A 1 95 ? -13.761 -8.898 11.562 1.00 86.44 95 CYS A CA 1
ATOM 732 C C . CYS A 1 95 ? -12.535 -9.289 12.389 1.00 86.44 95 CYS A C 1
ATOM 734 O O . CYS A 1 95 ? -11.835 -10.243 12.035 1.00 8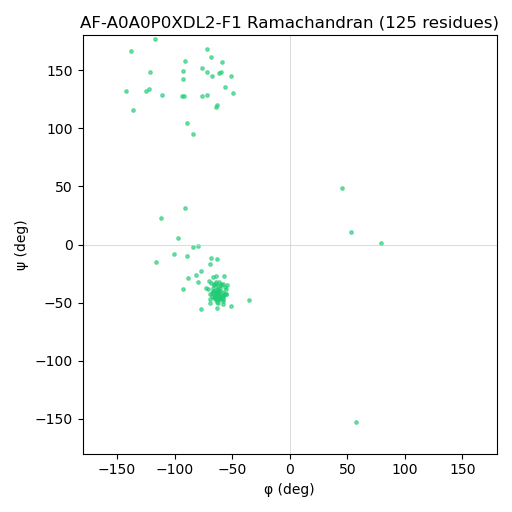6.44 95 CYS A O 1
ATOM 736 N N . ALA A 1 96 ? -12.277 -8.594 13.496 1.00 84.25 96 ALA A N 1
ATOM 737 C CA . ALA A 1 96 ? -11.164 -8.920 14.368 1.00 84.25 96 ALA A CA 1
ATOM 738 C C . ALA A 1 96 ? -11.357 -10.237 15.122 1.00 84.25 96 ALA A C 1
ATOM 740 O O . ALA A 1 96 ? -10.420 -11.032 15.166 1.00 84.25 96 ALA A O 1
ATOM 741 N N . ALA A 1 97 ? -12.556 -10.506 15.644 1.00 85.38 97 ALA A N 1
ATOM 742 C CA . ALA A 1 97 ? -12.886 -11.781 16.277 1.00 85.38 97 ALA A CA 1
ATOM 743 C C . ALA A 1 97 ? -12.618 -12.954 15.319 1.00 85.38 97 ALA A C 1
ATOM 745 O O . ALA A 1 97 ? -11.975 -13.935 15.697 1.00 85.38 97 ALA A O 1
ATOM 746 N N . ASN A 1 98 ? -13.001 -12.791 14.049 1.00 84.19 98 ASN A N 1
ATOM 747 C CA . ASN A 1 98 ? -12.785 -13.790 13.006 1.00 84.19 98 ASN A CA 1
ATOM 748 C C . ASN A 1 98 ? -11.308 -13.941 12.584 1.00 84.19 98 ASN A C 1
ATOM 750 O O . ASN A 1 98 ? -10.855 -15.058 12.339 1.00 84.19 98 ASN A O 1
ATOM 754 N N . HIS A 1 99 ? -10.535 -12.851 12.496 1.00 81.69 99 HIS A N 1
ATOM 755 C CA . HIS A 1 99 ? -9.163 -12.892 11.954 1.00 81.69 99 HIS A CA 1
ATOM 756 C C . HIS A 1 99 ? -8.074 -13.088 13.001 1.00 81.69 99 HIS A C 1
ATOM 758 O O . HIS A 1 99 ? -7.092 -13.781 12.744 1.00 81.69 99 HIS A O 1
ATOM 764 N N . LEU A 1 100 ? -8.214 -12.466 14.169 1.00 79.00 100 LEU A N 1
ATOM 765 C CA . LEU A 1 100 ? -7.203 -12.519 15.222 1.00 79.00 100 LEU A CA 1
ATOM 766 C C . LEU A 1 100 ? -7.416 -13.702 16.171 1.00 79.00 100 LEU A C 1
ATOM 768 O O . LEU A 1 100 ? -6.548 -13.966 17.003 1.00 79.00 100 LEU A O 1
ATOM 772 N N . LYS A 1 101 ? -8.559 -14.406 16.071 1.00 75.25 101 LYS A N 1
ATOM 773 C CA . LYS A 1 101 ? -9.014 -15.459 17.007 1.00 75.25 101 LYS A CA 1
ATOM 774 C C . LYS A 1 101 ? -9.043 -15.012 18.479 1.00 75.25 101 LYS A C 1
ATOM 776 O O . LYS A 1 101 ? -9.170 -15.827 19.388 1.00 75.25 101 LYS A O 1
ATOM 781 N N . LYS A 1 102 ? -8.879 -13.713 18.710 1.00 71.12 102 LYS A N 1
ATOM 782 C CA . LYS A 1 102 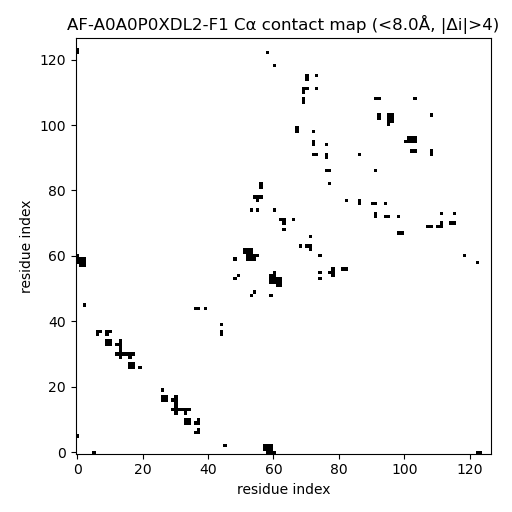? -8.877 -13.005 19.982 1.00 71.12 102 LYS A CA 1
ATOM 783 C C . LYS A 1 102 ? -9.575 -11.683 19.700 1.00 71.12 102 LYS A C 1
ATOM 785 O O . LYS A 1 102 ? -9.280 -11.045 18.691 1.00 71.12 102 LYS A O 1
ATOM 790 N N . GLY A 1 103 ? -10.529 -11.306 20.545 1.00 71.44 103 GLY A N 1
ATOM 791 C CA . GLY A 1 103 ? -11.196 -10.013 20.413 1.00 71.44 103 GLY A CA 1
ATOM 792 C C . GLY A 1 103 ? -10.192 -8.858 20.487 1.00 71.44 103 GLY A C 1
ATOM 793 O O . GLY A 1 103 ? -9.106 -9.001 21.051 1.00 71.44 103 GLY A O 1
ATOM 794 N N . LEU A 1 104 ? -10.563 -7.706 19.928 1.00 77.00 104 LEU A N 1
ATOM 795 C CA . LEU A 1 104 ? -9.832 -6.463 20.170 1.00 77.00 104 LEU A CA 1
ATOM 796 C C . LEU A 1 104 ? -10.201 -5.950 21.557 1.00 77.00 104 LEU A C 1
ATOM 798 O O . LEU A 1 104 ? -11.381 -5.766 21.857 1.00 77.00 104 LEU A O 1
ATOM 802 N N . ASN A 1 105 ? -9.200 -5.670 22.385 1.00 79.75 105 ASN A N 1
ATOM 803 C CA . ASN A 1 105 ? -9.434 -4.817 23.543 1.00 79.75 105 ASN A CA 1
ATOM 804 C C . ASN A 1 105 ? -9.642 -3.363 23.075 1.00 79.75 105 ASN A C 1
ATOM 806 O O . ASN A 1 105 ? -9.384 -2.999 21.923 1.00 79.75 105 ASN A O 1
ATOM 810 N N . GLU A 1 106 ? -10.102 -2.506 23.980 1.00 80.25 106 GLU A N 1
ATOM 811 C CA . GLU A 1 106 ? -10.408 -1.114 23.656 1.00 80.25 106 GLU A CA 1
ATOM 812 C C . GLU A 1 106 ? -9.192 -0.331 23.135 1.00 80.25 106 GLU A C 1
ATOM 814 O O . GLU A 1 106 ? -9.332 0.506 22.239 1.00 80.25 106 GLU A O 1
ATOM 819 N N . LYS A 1 107 ? -7.989 -0.626 23.636 1.00 80.62 107 LYS A N 1
ATOM 820 C CA . LYS A 1 107 ? -6.746 0.014 23.187 1.00 80.62 107 LYS A CA 1
ATOM 821 C C . LYS A 1 107 ? -6.428 -0.347 21.736 1.00 80.62 107 LYS A C 1
ATOM 823 O O . LYS A 1 107 ? -6.121 0.548 20.947 1.00 80.62 107 LYS A O 1
ATOM 828 N N . ASP A 1 108 ? -6.547 -1.623 21.382 1.00 77.94 108 ASP A N 1
ATOM 829 C CA . ASP A 1 108 ? -6.315 -2.108 20.024 1.00 77.94 108 ASP A CA 1
ATOM 830 C C . ASP A 1 108 ? -7.376 -1.554 19.069 1.00 77.94 108 ASP A C 1
ATOM 832 O O . ASP A 1 108 ? -7.035 -1.091 17.984 1.00 77.94 108 ASP A O 1
ATOM 836 N N . TYR A 1 109 ? -8.644 -1.486 19.493 1.00 80.50 109 TYR A N 1
ATOM 837 C CA . TYR A 1 109 ? -9.700 -0.819 18.725 1.00 80.50 109 TYR A CA 1
ATOM 838 C C . TYR A 1 109 ? -9.370 0.657 18.451 1.00 80.50 109 TYR A C 1
ATOM 840 O O . TYR A 1 109 ? -9.463 1.109 17.313 1.00 80.50 109 TYR A O 1
ATOM 848 N N . HIS A 1 110 ? -8.931 1.418 19.458 1.00 80.62 110 HIS A N 1
ATOM 849 C CA . HIS A 1 110 ? -8.540 2.818 19.260 1.00 80.62 110 HIS A CA 1
ATOM 850 C C . HIS A 1 110 ? -7.295 2.966 18.382 1.00 80.62 110 HIS A C 1
ATOM 852 O O . HIS A 1 110 ? -7.119 3.997 17.729 1.00 80.62 110 HIS A O 1
ATOM 858 N N . GLN A 1 111 ? -6.404 1.974 18.370 1.00 76.50 111 GLN A N 1
ATOM 859 C CA . GLN A 1 111 ? -5.293 1.942 17.427 1.00 76.50 111 GLN A CA 1
ATOM 860 C C . GLN A 1 111 ? -5.796 1.704 16.000 1.00 76.50 111 GLN A C 1
ATOM 862 O O . GLN A 1 111 ? -5.467 2.497 15.121 1.00 76.50 111 GLN A O 1
ATOM 867 N N . VAL A 1 112 ? -6.641 0.687 15.789 1.00 73.56 112 VAL A N 1
ATOM 868 C CA . VAL A 1 112 ? -7.316 0.418 14.508 1.00 73.56 112 VAL A CA 1
ATOM 869 C C . VAL A 1 112 ? -8.013 1.689 14.008 1.00 73.56 112 VAL A C 1
ATOM 871 O O . VAL A 1 112 ? -7.749 2.163 12.910 1.00 73.56 112 VAL A O 1
ATOM 874 N N . TRP A 1 113 ? -8.851 2.305 14.838 1.00 73.00 113 TRP A N 1
ATOM 875 C CA . TRP A 1 113 ? -9.615 3.494 14.466 1.00 73.00 113 TRP A CA 1
ATOM 876 C C . TRP A 1 113 ? -8.727 4.697 14.110 1.00 73.00 113 TRP A C 1
ATOM 878 O O . TRP A 1 113 ? -8.977 5.413 13.139 1.00 73.00 113 TRP A O 1
ATOM 888 N N . ARG A 1 114 ? -7.648 4.926 14.869 1.00 74.19 114 ARG A N 1
ATOM 889 C CA . ARG A 1 114 ? -6.683 5.988 14.542 1.00 74.19 114 ARG A CA 1
ATOM 890 C C . ARG A 1 114 ? -5.976 5.713 13.222 1.00 74.19 114 ARG A C 1
ATOM 892 O O . ARG A 1 114 ? -5.844 6.620 12.403 1.00 74.19 114 ARG A O 1
ATOM 899 N N . GLU A 1 115 ? -5.561 4.471 12.995 1.00 69.06 115 GLU A N 1
ATOM 900 C CA . GLU A 1 115 ? -4.935 4.072 11.741 1.00 69.06 115 GLU A CA 1
ATOM 901 C C . GLU A 1 115 ? -5.892 4.226 10.553 1.00 69.06 115 GLU A C 1
ATOM 903 O O . GLU A 1 115 ? -5.446 4.701 9.515 1.00 69.06 115 GLU A O 1
ATOM 908 N N . SER A 1 116 ? -7.194 3.931 10.674 1.00 66.38 116 SER A N 1
ATOM 909 C CA . SER A 1 116 ? -8.141 4.121 9.560 1.00 66.38 116 SER A CA 1
ATOM 910 C C . SER A 1 116 ? -8.286 5.583 9.152 1.00 66.38 116 SER A C 1
ATOM 912 O O . SER A 1 116 ? -8.275 5.889 7.961 1.00 66.38 116 SER A O 1
ATOM 914 N N . VAL A 1 117 ? -8.349 6.501 10.122 1.00 60.06 117 VAL A N 1
ATOM 915 C CA . VAL A 1 117 ? -8.422 7.944 9.834 1.00 60.06 117 VAL A CA 1
ATOM 916 C C . VAL A 1 117 ? -7.165 8.418 9.098 1.00 60.06 117 VAL A C 1
ATOM 918 O O . VAL A 1 117 ? -7.248 9.268 8.214 1.00 60.06 117 VAL A O 1
ATOM 921 N N . ILE A 1 118 ? -6.003 7.856 9.435 1.00 56.72 118 ILE A N 1
ATOM 922 C CA . ILE A 1 118 ? -4.713 8.206 8.834 1.00 56.72 118 ILE A CA 1
ATOM 923 C C . ILE A 1 118 ? -4.568 7.572 7.445 1.00 56.72 118 ILE A C 1
ATOM 925 O O . ILE A 1 118 ? -4.343 8.278 6.467 1.00 56.72 118 ILE A O 1
ATOM 929 N N . VAL A 1 119 ? -4.716 6.250 7.333 1.00 56.50 119 VAL A N 1
ATOM 930 C CA . VAL A 1 119 ? -4.446 5.485 6.103 1.00 56.50 119 VAL A CA 1
ATOM 931 C C . VAL A 1 119 ? -5.259 6.008 4.918 1.00 56.50 119 VAL A C 1
ATOM 933 O O . VAL A 1 119 ? -4.718 6.082 3.816 1.00 56.50 119 VAL A O 1
ATOM 936 N N . PHE A 1 120 ? -6.505 6.433 5.143 1.00 53.00 120 PHE A N 1
ATOM 937 C CA . PHE A 1 120 ? -7.365 6.945 4.074 1.00 53.00 120 PHE A CA 1
ATOM 938 C C . PHE A 1 120 ? -7.209 8.448 3.828 1.00 53.00 120 PHE A C 1
ATOM 940 O O . PHE A 1 120 ? -7.299 8.867 2.678 1.00 53.00 120 PHE A O 1
ATOM 947 N N . LYS A 1 121 ? -6.849 9.256 4.839 1.00 44.16 121 LYS A N 1
ATOM 948 C CA . LYS A 1 121 ? -6.459 10.662 4.605 1.00 44.16 121 LYS A CA 1
ATOM 949 C C . LYS A 1 121 ? -5.186 10.797 3.770 1.00 44.16 121 LYS A C 1
ATOM 951 O O . LYS A 1 121 ? -5.043 11.766 3.035 1.00 44.16 121 LYS A O 1
ATOM 956 N N . PHE A 1 122 ? -4.251 9.853 3.890 1.00 32.88 122 PHE A N 1
ATOM 957 C CA . PHE A 1 122 ? -2.952 9.927 3.213 1.00 32.88 122 PHE A CA 1
ATOM 958 C C . PHE A 1 122 ? -2.977 9.524 1.736 1.00 32.88 122 PHE A C 1
ATOM 960 O O . PHE A 1 122 ? -1.937 9.603 1.081 1.00 32.88 122 PHE A O 1
ATOM 967 N N . CYS A 1 123 ? -4.122 9.116 1.178 1.00 30.44 123 CYS A N 1
ATOM 968 C CA . CYS A 1 123 ? -4.242 9.049 -0.270 1.00 30.44 123 CYS A CA 1
ATOM 969 C C . CYS A 1 123 ? -4.733 10.411 -0.784 1.00 30.44 123 CYS A C 1
ATOM 971 O O . CYS A 1 123 ? -5.901 10.731 -0.584 1.00 30.44 123 CYS A O 1
ATOM 973 N N . PRO A 1 124 ? -3.856 11.237 -1.385 1.00 27.70 124 PRO A N 1
ATOM 974 C CA . PRO A 1 124 ? -4.190 12.613 -1.714 1.00 27.70 124 PRO A CA 1
ATOM 975 C C . PRO A 1 124 ? -5.317 12.636 -2.744 1.00 27.70 124 PRO A C 1
ATOM 977 O O . PRO A 1 124 ? -5.173 12.117 -3.853 1.00 27.70 124 PRO A O 1
ATOM 980 N N . VAL A 1 125 ? -6.433 13.233 -2.335 1.00 25.28 125 VAL A N 1
ATOM 981 C CA . VAL A 1 125 ? -7.513 13.672 -3.211 1.00 25.28 125 VAL A CA 1
ATOM 982 C C . VAL A 1 125 ? -6.906 14.747 -4.110 1.00 25.28 125 VAL A C 1
ATOM 984 O O . VAL A 1 125 ? -6.337 15.726 -3.625 1.00 25.28 125 VAL A O 1
ATOM 987 N N . THR A 1 126 ? -6.938 14.513 -5.418 1.00 25.78 126 THR A N 1
ATOM 988 C CA . THR A 1 126 ? -6.830 15.579 -6.417 1.00 25.78 126 THR A CA 1
ATOM 989 C C . THR A 1 126 ? -7.813 16.685 -6.054 1.00 25.78 126 THR A C 1
ATOM 991 O O . THR A 1 126 ? -8.981 16.379 -5.828 1.00 25.78 126 THR A O 1
ATOM 994 N N . ALA A 1 127 ? -7.355 17.936 -6.015 1.00 30.67 127 ALA A N 1
ATOM 995 C CA . ALA A 1 127 ? -8.255 19.033 -6.352 1.00 30.67 127 ALA A CA 1
ATOM 996 C C . ALA A 1 127 ? -8.632 18.909 -7.834 1.00 30.67 127 ALA A C 1
ATOM 998 O O . ALA A 1 127 ? -7.727 18.533 -8.622 1.00 30.67 127 ALA A O 1
#

Foldseek 3Di:
DALVVLLVVLQVQLVVLVPPPPPPPVSPVSSVVSVVLSPDDSVVVVVVLVVQFDDFPRDTFGDDPDCLALVVLLSVVRNVDDVPDDDDLVSSQVSNCVRNVDGDDPVRSVVSVVVNVVRVPPPDDDD

Nearest PDB structures (foldseek):
  3ol4-assembly1_B  TM=5.949E-01  e=2.117E+00  Mycolicibacterium smegmatis MC2 155

InterPro domains:
  IPR006886 DNA-directed RNA polymerase III subunit Rpc5 [PTHR12069] (1-115)

Mean predicted aligned error: 8.85 Å

Organism: Oryza sativa subsp. japonica (NCBI:txid39947)

Sequence (127 aa):
CSIQAIRRDLRQLAAKYASDRKDGPKLQALSNAATNCASFPLVDLQKSLNQVAVPVHGVYVAKPAKPNSPRNILIKLFRDKDPDSKLTKQEILDCAANHLKKGLNEKDYHQVWRESVIVFKFCPVTA

Radius of gyration: 17.87 Å; Cα contacts (8 Å, |Δi|>4): 111; chains: 1; bounding box: 47×34×42 Å

Solvent-accessible surface area (backbone atoms only — not comparable to full-atom values): 7199 Å² total; per-residue (Å²): 65,35,69,67,55,49,36,51,50,28,44,53,48,15,53,52,31,64,69,48,81,85,58,54,73,62,31,48,51,50,14,50,52,26,44,51,56,46,65,45,57,71,70,58,38,50,56,58,45,56,74,58,25,43,80,41,88,75,22,48,43,73,55,59,97,45,83,83,35,56,62,39,51,50,56,49,58,52,53,78,49,59,86,88,60,83,86,53,74,64,59,54,46,54,50,28,37,72,70,58,77,44,69,66,54,73,69,54,45,54,48,33,54,52,47,52,60,46,66,60,63,68,39,77,76,79,129